Protein AF-A0A3E1EJZ4-F1 (afdb_monomer)

Sequence (89 aa):
MDKISIADILGPWINPDWDSGLIDRLREAWNKPIRDLSNEDLATLLRQRFAVEQILPIARQRLADGIDDDMEIFDGELQEAIEDAIKSL

Solvent-accessible surface area (backbone atoms only — not comparable to full-atom values): 5425 Å² total; per-residue (Å²): 133,86,70,55,23,50,30,77,74,77,43,74,88,75,87,68,102,69,88,48,74,67,56,52,53,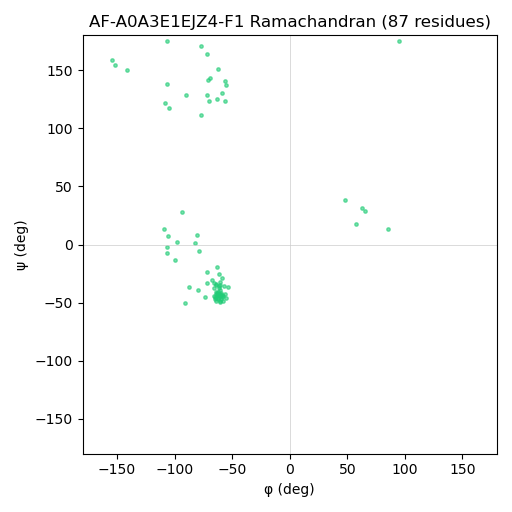51,60,61,47,31,72,37,33,59,90,74,51,50,54,38,48,50,20,51,35,31,70,71,61,49,62,44,87,71,46,52,63,53,56,53,49,38,60,74,71,66,67,77,80,88,56,49,94,47,96,61,43,45,58,53,23,52,56,55,44,60,76,75,111

Structure (mmCIF, N/CA/C/O backbone):
data_AF-A0A3E1EJZ4-F1
#
_entry.id   AF-A0A3E1EJZ4-F1
#
loop_
_atom_site.group_PDB
_atom_site.id
_atom_site.type_symbol
_atom_site.label_atom_id
_atom_site.label_alt_id
_atom_site.label_comp_id
_atom_site.label_asym_id
_atom_site.label_entity_id
_atom_site.label_seq_id
_atom_site.pdbx_PDB_ins_code
_atom_site.Cartn_x
_atom_site.Cartn_y
_atom_site.Cartn_z
_atom_site.occupancy
_atom_site.B_iso_or_equiv
_atom_site.auth_seq_id
_atom_site.auth_comp_id
_atom_site.auth_asym_id
_atom_site.auth_atom_id
_atom_site.pdbx_PDB_model_num
ATOM 1 N N . MET A 1 1 ? -6.510 -21.594 -3.316 1.00 47.97 1 MET A N 1
ATOM 2 C CA . MET A 1 1 ? -6.590 -20.288 -2.636 1.00 47.97 1 MET A CA 1
ATOM 3 C C . MET A 1 1 ? -5.505 -19.437 -3.236 1.00 47.97 1 MET A C 1
ATOM 5 O O . MET A 1 1 ? -4.344 -19.835 -3.183 1.00 47.97 1 MET A O 1
ATOM 9 N N . ASP A 1 2 ? -5.924 -18.388 -3.930 1.00 60.94 2 ASP A N 1
ATOM 10 C CA . ASP A 1 2 ? -5.109 -17.731 -4.941 1.00 60.94 2 ASP A CA 1
ATOM 11 C C . ASP A 1 2 ? -3.962 -16.943 -4.317 1.00 60.94 2 ASP A C 1
ATOM 13 O O . ASP A 1 2 ? -4.136 -16.164 -3.383 1.00 60.94 2 ASP A O 1
ATOM 17 N N . LYS A 1 3 ? -2.764 -17.213 -4.832 1.00 83.19 3 LYS A N 1
ATOM 18 C CA . LYS A 1 3 ? -1.491 -16.612 -4.425 1.00 83.19 3 LYS A CA 1
ATOM 19 C C . LYS A 1 3 ? -1.151 -15.395 -5.291 1.00 83.19 3 LYS A C 1
ATOM 21 O O . LYS A 1 3 ? 0.023 -15.135 -5.513 1.00 83.19 3 LYS A O 1
ATOM 26 N N . ILE A 1 4 ? -2.168 -14.717 -5.827 1.00 93.12 4 ILE A N 1
ATOM 27 C CA . ILE A 1 4 ? -1.983 -13.628 -6.791 1.00 93.12 4 ILE A CA 1
ATOM 28 C C . ILE A 1 4 ? -1.222 -12.494 -6.104 1.00 93.12 4 ILE A C 1
ATOM 30 O O . ILE A 1 4 ? -1.632 -12.025 -5.041 1.00 93.12 4 ILE A O 1
ATOM 34 N N . SER A 1 5 ? -0.114 -12.097 -6.713 1.00 95.88 5 SER A N 1
ATOM 35 C CA . SER A 1 5 ? 0.732 -10.962 -6.353 1.00 95.88 5 SER A CA 1
ATOM 36 C C . SER A 1 5 ? 0.554 -9.816 -7.355 1.00 95.88 5 SER A C 1
ATOM 38 O O . SER A 1 5 ? -0.124 -9.964 -8.375 1.00 95.88 5 SER A O 1
ATOM 40 N N . ILE A 1 6 ? 1.195 -8.672 -7.105 1.00 97.00 6 ILE A N 1
ATOM 41 C CA . ILE A 1 6 ? 1.240 -7.588 -8.099 1.00 97.00 6 ILE A CA 1
ATOM 42 C C . ILE A 1 6 ? 2.005 -8.035 -9.347 1.00 97.00 6 ILE A C 1
ATOM 44 O O . ILE A 1 6 ? 1.606 -7.695 -10.462 1.00 97.00 6 ILE A O 1
ATOM 48 N N . ALA A 1 7 ? 3.040 -8.861 -9.176 1.00 96.75 7 ALA A N 1
ATOM 49 C CA . ALA A 1 7 ? 3.805 -9.412 -10.285 1.00 96.75 7 ALA A CA 1
ATOM 50 C C . ALA A 1 7 ? 2.955 -10.261 -11.246 1.00 96.75 7 ALA A C 1
ATOM 52 O O . ALA A 1 7 ? 3.172 -10.223 -12.455 1.00 96.75 7 ALA A O 1
ATOM 53 N N . ASP A 1 8 ? 1.958 -10.983 -10.729 1.00 96.25 8 ASP A N 1
ATOM 54 C CA . ASP A 1 8 ? 1.037 -11.776 -11.554 1.00 96.25 8 ASP A CA 1
ATOM 55 C C . ASP A 1 8 ? 0.058 -10.900 -12.359 1.00 96.25 8 ASP A C 1
ATOM 57 O O . ASP A 1 8 ? -0.460 -11.340 -13.384 1.00 96.25 8 ASP A O 1
ATOM 61 N N . ILE A 1 9 ? -0.199 -9.666 -11.907 1.00 95.44 9 ILE A N 1
ATOM 62 C CA . ILE A 1 9 ? -1.135 -8.721 -12.539 1.00 95.44 9 ILE A CA 1
ATOM 63 C C . ILE A 1 9 ? -0.415 -7.832 -13.557 1.00 95.44 9 ILE A C 1
ATOM 65 O O . ILE A 1 9 ? -0.880 -7.673 -14.684 1.00 95.44 9 ILE A O 1
ATOM 69 N N . LEU A 1 10 ? 0.702 -7.224 -13.152 1.00 95.88 10 LEU A N 1
ATOM 70 C CA . LEU A 1 10 ? 1.405 -6.192 -13.923 1.00 95.88 10 LEU A CA 1
ATOM 71 C C . LEU A 1 10 ? 2.710 -6.690 -14.560 1.00 95.88 10 LEU A C 1
ATOM 73 O O . LEU A 1 10 ? 3.316 -5.970 -15.353 1.00 95.88 10 LEU A O 1
ATOM 77 N N . GLY A 1 11 ? 3.137 -7.914 -14.242 1.00 96.25 11 GLY A N 1
ATOM 78 C CA . GLY A 1 11 ? 4.417 -8.474 -14.663 1.00 96.25 11 GLY A CA 1
ATOM 79 C C . GLY A 1 11 ? 5.534 -8.291 -13.626 1.00 96.25 11 GLY A C 1
ATOM 80 O O . GLY A 1 11 ? 5.351 -7.657 -12.584 1.00 96.25 11 GLY A O 1
ATOM 81 N N . PRO A 1 12 ? 6.719 -8.868 -13.886 1.00 95.81 12 PRO A N 1
ATOM 82 C CA . PRO A 1 12 ? 7.825 -8.860 -12.935 1.00 95.81 12 PRO A CA 1
ATOM 83 C C . PRO A 1 12 ? 8.303 -7.437 -12.627 1.00 95.81 12 PRO A C 1
ATOM 85 O O . PRO A 1 12 ? 8.241 -6.549 -13.476 1.00 95.81 12 PRO A O 1
ATOM 88 N N . TRP A 1 13 ? 8.832 -7.240 -11.417 1.00 95.12 13 TRP A N 1
ATOM 89 C CA . TRP A 1 13 ? 9.456 -5.974 -11.036 1.00 95.12 13 TRP A CA 1
ATOM 90 C C . TRP A 1 13 ? 10.616 -5.638 -11.979 1.00 95.12 13 TRP A C 1
ATOM 92 O O . TRP A 1 13 ? 11.506 -6.464 -12.197 1.00 95.12 13 TRP A O 1
ATOM 102 N N . ILE A 1 14 ? 10.627 -4.410 -12.494 1.00 93.31 14 ILE A N 1
ATOM 103 C CA . ILE A 1 14 ? 11.728 -3.871 -13.290 1.00 93.31 14 ILE A CA 1
ATOM 104 C C . ILE A 1 14 ? 12.501 -2.903 -12.408 1.00 93.31 1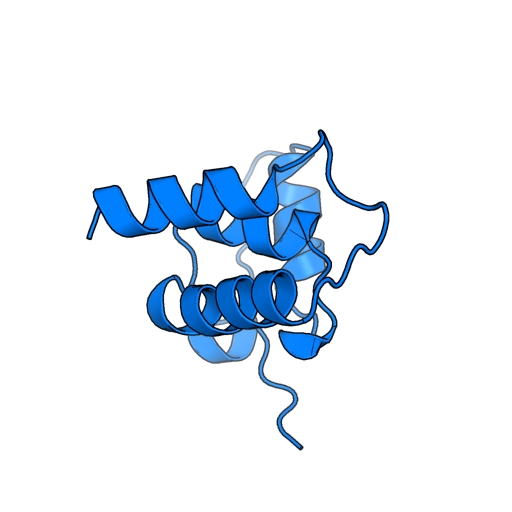4 ILE A C 1
ATOM 106 O O . ILE A 1 14 ? 11.950 -1.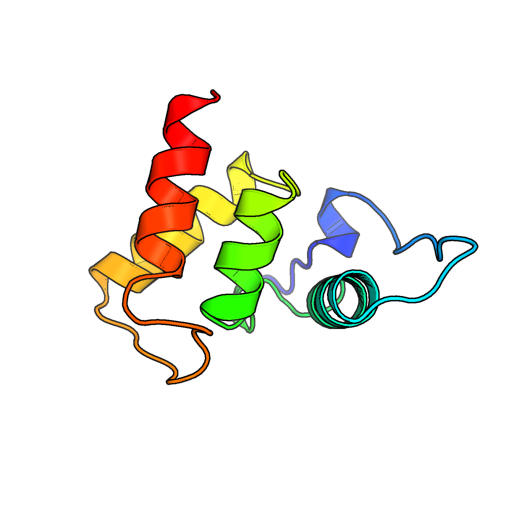902 -11.954 1.00 93.31 14 ILE A O 1
ATOM 110 N N . ASN A 1 15 ? 13.771 -3.214 -12.150 1.00 89.69 15 ASN A N 1
ATOM 111 C CA . ASN A 1 15 ? 14.573 -2.399 -11.253 1.00 89.69 15 ASN A CA 1
ATOM 112 C C . ASN A 1 15 ? 14.883 -1.034 -11.895 1.00 89.69 15 ASN A C 1
ATOM 114 O O . ASN A 1 15 ? 15.445 -1.020 -12.992 1.00 89.69 15 ASN A O 1
ATOM 118 N N . PRO A 1 16 ? 14.531 0.090 -11.250 1.00 90.12 16 PRO A N 1
ATOM 119 C CA . PRO A 1 16 ? 14.918 1.416 -11.719 1.00 90.12 16 PRO A CA 1
ATOM 120 C C . PRO A 1 16 ? 16.420 1.679 -11.503 1.00 90.12 16 PRO A C 1
ATOM 122 O O . PRO A 1 16 ? 17.073 1.011 -10.705 1.00 90.12 16 PRO A O 1
ATOM 125 N N . ASP A 1 17 ? 16.954 2.697 -12.186 1.00 93.50 17 ASP A N 1
ATOM 126 C CA . ASP A 1 17 ? 18.378 3.087 -12.123 1.00 93.50 17 ASP A CA 1
ATOM 127 C C . ASP A 1 17 ? 18.747 3.937 -10.887 1.00 93.50 17 ASP A C 1
ATOM 129 O O . ASP A 1 17 ? 19.840 4.501 -10.806 1.00 93.50 17 ASP A O 1
ATOM 133 N N . TRP A 1 18 ? 17.828 4.087 -9.935 1.00 90.56 18 TRP A N 1
ATOM 134 C CA . TRP A 1 18 ? 18.019 4.860 -8.711 1.00 90.56 18 TRP A CA 1
ATOM 135 C C . TRP A 1 18 ? 17.360 4.147 -7.536 1.00 90.56 18 TRP A C 1
ATOM 137 O O . TRP A 1 18 ? 16.348 3.473 -7.710 1.00 90.56 18 TRP A O 1
ATOM 147 N N . ASP A 1 19 ? 17.912 4.342 -6.340 1.00 90.31 19 ASP A N 1
ATOM 148 C CA . ASP A 1 19 ? 17.433 3.700 -5.119 1.00 90.31 19 ASP A CA 1
ATOM 149 C C . ASP A 1 19 ? 16.697 4.701 -4.225 1.00 90.31 19 ASP A C 1
ATOM 151 O O . ASP A 1 19 ? 17.121 5.845 -4.035 1.00 90.31 19 ASP A O 1
ATOM 155 N N . SER A 1 20 ? 15.581 4.263 -3.646 1.00 94.44 20 SER A N 1
ATOM 156 C CA . SER A 1 20 ? 14.889 4.992 -2.585 1.00 94.44 20 SER A CA 1
ATOM 157 C C . SER A 1 20 ? 14.086 4.045 -1.709 1.00 94.44 20 SER A C 1
ATOM 159 O O . SER A 1 20 ? 13.653 2.988 -2.162 1.00 94.44 20 SER A O 1
ATOM 161 N N . GLY A 1 21 ? 13.777 4.475 -0.483 1.00 93.38 21 GLY A N 1
ATOM 162 C CA . GLY A 1 21 ? 12.935 3.678 0.411 1.00 93.38 21 GLY A CA 1
ATOM 163 C C . GLY A 1 21 ? 11.544 3.381 -0.167 1.00 93.38 21 GLY A C 1
ATOM 164 O O . GLY A 1 21 ? 10.962 2.350 0.141 1.00 93.38 21 GLY A O 1
ATOM 165 N N . LEU A 1 22 ? 10.995 4.245 -1.033 1.00 94.56 22 LEU A N 1
ATOM 166 C CA . LEU A 1 22 ? 9.735 3.952 -1.731 1.00 94.56 22 LEU A CA 1
ATOM 167 C C . LEU A 1 22 ? 9.890 2.776 -2.703 1.00 94.56 22 LEU A C 1
ATOM 169 O O . LEU A 1 22 ? 9.037 1.894 -2.731 1.00 94.56 22 LEU A O 1
ATOM 173 N N . ILE A 1 23 ? 10.981 2.758 -3.470 1.00 95.00 23 ILE A N 1
ATOM 174 C CA . ILE A 1 23 ? 11.302 1.664 -4.392 1.00 95.00 23 ILE A CA 1
ATOM 175 C C . ILE A 1 23 ? 11.496 0.354 -3.631 1.00 95.00 23 ILE A C 1
ATOM 177 O O . ILE A 1 23 ? 10.966 -0.668 -4.056 1.00 95.00 23 ILE A O 1
ATOM 181 N N . ASP A 1 24 ? 12.195 0.387 -2.497 1.00 93.88 24 ASP A N 1
ATOM 182 C CA . ASP A 1 24 ? 12.409 -0.802 -1.672 1.00 93.88 24 ASP A CA 1
ATOM 183 C C . ASP A 1 24 ? 11.092 -1.392 -1.166 1.00 93.88 24 ASP A C 1
ATOM 185 O O . ASP A 1 24 ? 10.837 -2.574 -1.396 1.00 93.88 24 ASP A O 1
ATOM 189 N N . ARG A 1 25 ? 10.210 -0.564 -0.591 1.00 94.06 25 ARG A N 1
ATOM 190 C CA . ARG A 1 25 ? 8.882 -1.012 -0.139 1.00 94.06 25 ARG A CA 1
ATOM 191 C C . ARG A 1 25 ? 8.046 -1.587 -1.278 1.00 94.06 25 ARG A C 1
ATOM 193 O O . ARG A 1 25 ? 7.484 -2.671 -1.148 1.00 94.06 25 ARG A O 1
ATOM 200 N N . LEU A 1 26 ? 7.989 -0.893 -2.419 1.00 96.12 26 LEU A N 1
ATOM 201 C CA . LEU A 1 26 ? 7.247 -1.375 -3.588 1.00 96.12 26 LEU A CA 1
ATOM 202 C C . LEU A 1 26 ? 7.789 -2.718 -4.079 1.00 96.12 26 LEU A C 1
ATOM 204 O O . LEU A 1 26 ? 7.004 -3.620 -4.360 1.00 96.12 26 LEU A O 1
ATOM 208 N N . ARG A 1 27 ? 9.115 -2.873 -4.149 1.00 95.12 27 ARG A N 1
ATOM 209 C CA . ARG A 1 27 ? 9.779 -4.115 -4.559 1.00 95.12 27 ARG A CA 1
ATOM 210 C C . ARG A 1 27 ? 9.483 -5.266 -3.599 1.00 95.12 27 ARG A C 1
ATOM 212 O O . ARG A 1 27 ? 9.246 -6.386 -4.056 1.00 95.12 27 ARG A O 1
ATOM 219 N N . GLU A 1 28 ? 9.487 -5.004 -2.294 1.00 94.44 28 GLU A N 1
ATOM 220 C CA . GLU A 1 28 ? 9.128 -5.990 -1.274 1.00 94.44 28 GLU A CA 1
ATOM 221 C C . GLU A 1 28 ? 7.661 -6.412 -1.386 1.00 94.44 28 GLU A C 1
ATOM 223 O O . GLU A 1 28 ? 7.371 -7.608 -1.368 1.00 94.44 28 GLU A O 1
ATOM 228 N N . ALA A 1 29 ? 6.740 -5.462 -1.561 1.00 96.38 29 ALA A N 1
ATOM 229 C CA . ALA A 1 29 ? 5.318 -5.737 -1.751 1.00 96.38 29 ALA A CA 1
ATOM 230 C C . ALA A 1 29 ? 5.023 -6.480 -3.068 1.00 96.38 29 ALA A C 1
ATOM 232 O O . ALA A 1 29 ? 4.123 -7.318 -3.119 1.00 96.38 29 ALA A O 1
ATOM 233 N N . TRP A 1 30 ? 5.796 -6.221 -4.129 1.00 97.31 30 TRP A N 1
ATOM 234 C CA . TRP A 1 30 ? 5.494 -6.640 -5.506 1.00 97.31 30 TRP A CA 1
ATOM 235 C C . TRP A 1 30 ? 5.229 -8.141 -5.678 1.00 97.31 30 TRP A C 1
ATOM 237 O O . TRP A 1 30 ? 4.380 -8.543 -6.475 1.00 97.31 30 TRP A O 1
ATOM 247 N N . ASN A 1 31 ? 5.960 -8.969 -4.929 1.00 93.88 31 ASN A N 1
ATOM 248 C CA . ASN A 1 31 ? 5.909 -10.431 -5.033 1.00 93.88 31 ASN A CA 1
ATOM 249 C C . ASN A 1 31 ? 5.175 -11.098 -3.861 1.00 93.88 31 ASN A C 1
ATOM 251 O O . ASN A 1 31 ? 5.034 -12.323 -3.844 1.00 93.88 31 ASN A O 1
ATOM 255 N N . LYS A 1 32 ? 4.715 -10.326 -2.871 1.00 95.44 32 LYS A N 1
ATOM 256 C CA . LYS A 1 32 ? 3.880 -10.871 -1.799 1.00 95.44 32 LYS A CA 1
ATOM 257 C C . LYS A 1 32 ? 2.500 -11.213 -2.380 1.00 95.44 32 LYS A C 1
ATOM 259 O O . LYS A 1 32 ? 1.980 -10.457 -3.206 1.00 95.44 32 LYS A O 1
ATOM 264 N N . PRO A 1 33 ? 1.870 -12.324 -1.961 1.00 95.12 33 PRO A N 1
ATOM 265 C CA . PRO A 1 33 ? 0.454 -12.534 -2.235 1.00 95.12 33 PRO A CA 1
ATOM 266 C C . PRO A 1 33 ? -0.349 -11.347 -1.698 1.00 95.12 33 PRO A C 1
ATOM 268 O O . PRO A 1 33 ? -0.109 -10.917 -0.575 1.00 95.12 33 PRO A O 1
ATOM 271 N N . ILE A 1 34 ? -1.328 -10.848 -2.454 1.00 93.69 34 ILE A N 1
ATOM 272 C CA . ILE A 1 34 ? -2.057 -9.618 -2.094 1.00 93.69 34 ILE A CA 1
ATOM 273 C C . ILE A 1 34 ? -2.707 -9.716 -0.705 1.00 93.69 34 ILE A C 1
ATOM 275 O O . ILE A 1 34 ? -2.729 -8.753 0.053 1.00 93.69 34 ILE A O 1
ATOM 279 N N . ARG A 1 35 ? -3.194 -10.904 -0.337 1.00 90.19 35 ARG A N 1
ATOM 280 C CA . ARG A 1 35 ? -3.763 -11.186 0.993 1.00 90.19 35 ARG A CA 1
ATOM 281 C C . ARG A 1 35 ? -2.772 -11.000 2.155 1.00 90.19 35 ARG A C 1
ATOM 283 O O . ARG A 1 35 ? -3.205 -10.788 3.280 1.00 90.19 35 ARG A O 1
ATOM 290 N N . ASP A 1 36 ? -1.476 -11.127 1.877 1.00 93.44 36 ASP A N 1
ATOM 291 C CA . ASP A 1 36 ? -0.391 -11.077 2.857 1.00 93.44 36 ASP A CA 1
ATOM 292 C C . ASP A 1 36 ? 0.254 -9.670 2.900 1.00 93.44 36 ASP A C 1
ATOM 294 O O . ASP A 1 36 ? 1.212 -9.460 3.641 1.00 93.44 36 ASP A O 1
ATOM 298 N N . LEU A 1 37 ? -0.258 -8.705 2.120 1.00 96.06 37 LEU A N 1
ATOM 299 C CA . LEU A 1 37 ? 0.146 -7.297 2.186 1.00 96.06 37 LEU A CA 1
ATOM 300 C C . LEU A 1 37 ? -0.338 -6.648 3.488 1.00 96.06 37 LEU A C 1
ATOM 302 O O . LEU A 1 37 ? -1.440 -6.947 3.968 1.00 96.06 37 LEU A O 1
ATOM 306 N N . SER A 1 38 ? 0.486 -5.756 4.036 1.00 97.06 38 SER A N 1
ATOM 307 C CA . SER A 1 38 ? 0.125 -4.906 5.175 1.00 97.06 38 SER A CA 1
ATOM 308 C C . SER A 1 38 ? -0.768 -3.729 4.762 1.00 97.06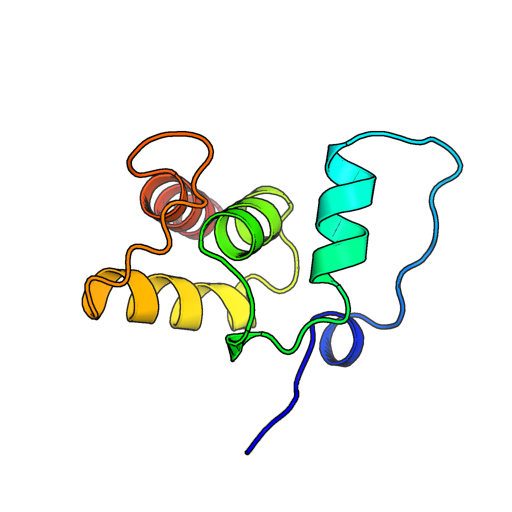 38 SER A C 1
ATOM 310 O O . SER A 1 38 ? -0.937 -3.445 3.571 1.00 97.06 38 SER A O 1
ATOM 312 N N . ASN A 1 39 ? -1.308 -3.005 5.743 1.00 97.81 39 ASN A N 1
ATOM 313 C CA . ASN A 1 39 ? -2.018 -1.750 5.502 1.00 97.81 39 ASN A CA 1
ATOM 314 C C . ASN A 1 39 ? -1.102 -0.707 4.822 1.00 97.81 39 ASN A C 1
ATOM 316 O O . ASN A 1 39 ? -1.523 -0.097 3.837 1.00 97.81 39 ASN A O 1
ATOM 320 N N . GLU A 1 40 ? 0.169 -0.586 5.237 1.00 97.88 40 GLU A N 1
ATOM 321 C CA . GLU A 1 40 ? 1.175 0.275 4.573 1.00 97.88 40 GLU A CA 1
ATOM 322 C C . GLU A 1 40 ? 1.421 -0.138 3.112 1.00 97.88 40 GLU A C 1
ATOM 324 O O . GLU A 1 40 ? 1.470 0.718 2.220 1.00 97.88 40 GLU A O 1
ATOM 329 N N . ASP A 1 41 ? 1.557 -1.444 2.842 1.00 97.94 41 ASP A N 1
ATOM 330 C CA . ASP A 1 41 ? 1.775 -1.969 1.491 1.00 97.94 41 ASP A CA 1
ATOM 331 C C . ASP A 1 41 ? 0.588 -1.595 0.579 1.00 97.94 41 ASP A C 1
ATOM 333 O O . ASP A 1 41 ? 0.775 -1.051 -0.515 1.00 97.94 41 ASP A O 1
ATOM 337 N N . LEU A 1 42 ? -0.645 -1.840 1.043 1.00 97.81 42 LEU A N 1
ATO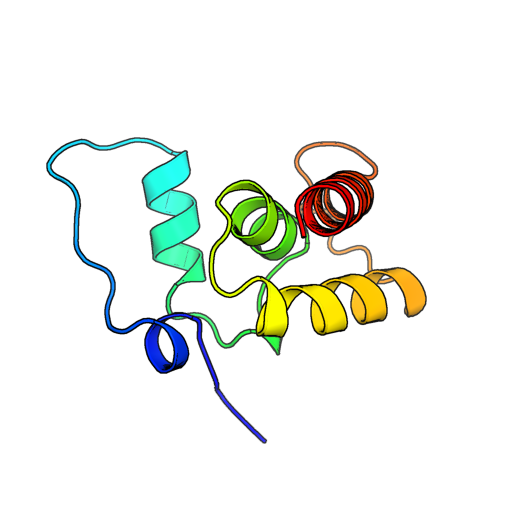M 338 C CA . LEU A 1 42 ? -1.873 -1.526 0.307 1.00 97.81 42 LEU A CA 1
ATOM 339 C C . LEU A 1 42 ? -2.012 -0.017 0.061 1.00 97.81 42 LEU A C 1
ATOM 341 O O . LEU A 1 42 ? -2.278 0.398 -1.071 1.00 97.81 42 LEU A O 1
ATOM 345 N N . ALA A 1 43 ? -1.786 0.809 1.085 1.00 98.12 43 ALA A N 1
ATOM 346 C CA . ALA A 1 43 ? -1.846 2.263 0.971 1.00 98.12 43 ALA A CA 1
ATOM 347 C C . ALA A 1 43 ? -0.800 2.797 -0.018 1.00 98.12 43 ALA A C 1
ATOM 349 O O . ALA A 1 43 ? -1.090 3.641 -0.872 1.00 98.12 43 ALA A O 1
ATOM 350 N N . THR A 1 44 ? 0.421 2.265 0.046 1.00 98.00 44 THR A N 1
ATOM 351 C CA . THR A 1 44 ? 1.515 2.640 -0.852 1.00 98.00 44 THR A CA 1
ATOM 352 C C . THR A 1 44 ? 1.204 2.278 -2.299 1.00 98.00 44 THR A C 1
ATOM 354 O O . THR A 1 44 ? 1.347 3.134 -3.173 1.00 98.00 44 THR A O 1
ATOM 357 N N . LEU A 1 45 ? 0.711 1.067 -2.569 1.00 97.88 45 LEU A N 1
ATOM 358 C CA . LEU A 1 45 ? 0.316 0.650 -3.918 1.00 97.88 45 LEU A CA 1
ATOM 359 C C . LEU A 1 45 ? -0.809 1.525 -4.490 1.00 97.88 45 LEU A C 1
ATOM 361 O O . LEU A 1 45 ? -0.723 1.944 -5.648 1.00 97.88 45 LEU A O 1
ATOM 365 N N . LEU A 1 46 ? -1.819 1.864 -3.679 1.00 97.88 46 LEU A N 1
ATOM 366 C CA . LEU A 1 46 ? -2.916 2.749 -4.083 1.00 97.88 46 LEU A CA 1
ATOM 367 C C . LEU A 1 46 ? -2.424 4.159 -4.433 1.00 97.88 46 LEU A C 1
ATOM 369 O O . LEU A 1 46 ? -2.760 4.673 -5.503 1.00 97.88 46 LEU A O 1
ATOM 373 N N . ARG A 1 47 ? -1.576 4.766 -3.591 1.00 97.12 47 ARG A N 1
ATOM 374 C CA . ARG A 1 47 ? -0.992 6.095 -3.858 1.00 97.12 47 ARG A CA 1
ATOM 375 C C . ARG A 1 47 ? -0.153 6.118 -5.133 1.00 97.12 47 ARG A C 1
ATOM 377 O O . ARG A 1 47 ? -0.218 7.085 -5.887 1.00 97.12 47 ARG A O 1
ATOM 384 N N . GLN A 1 48 ? 0.601 5.049 -5.388 1.00 96.12 48 GLN A N 1
ATOM 385 C CA . GLN A 1 48 ? 1.426 4.899 -6.592 1.00 96.12 48 GLN A CA 1
ATOM 386 C C . GLN A 1 48 ? 0.640 4.399 -7.815 1.00 96.12 48 GLN A C 1
ATOM 388 O O . GLN A 1 48 ? 1.211 4.254 -8.892 1.00 96.12 48 GLN A O 1
ATOM 393 N N . ARG A 1 49 ? -0.676 4.185 -7.675 1.00 96.12 49 ARG A N 1
ATOM 394 C CA . ARG A 1 49 ? -1.601 3.795 -8.750 1.00 96.12 49 ARG A CA 1
ATOM 395 C C . ARG A 1 49 ? -1.297 2.437 -9.388 1.00 96.12 49 ARG A C 1
ATOM 397 O O . ARG A 1 49 ? -1.618 2.213 -10.555 1.00 96.12 49 ARG A O 1
ATOM 404 N N . PHE A 1 50 ? -0.751 1.497 -8.622 1.00 96.12 50 PHE A N 1
ATOM 405 C CA . PHE A 1 50 ? -0.523 0.132 -9.095 1.00 96.12 50 PHE A CA 1
ATOM 406 C C . PHE A 1 50 ? -1.721 -0.773 -8.806 1.00 96.12 50 PHE A C 1
ATOM 408 O O . PHE A 1 50 ? -2.189 -0.842 -7.673 1.00 96.12 50 PHE A O 1
ATOM 415 N N . ALA A 1 51 ? -2.197 -1.481 -9.840 1.00 95.25 51 ALA A N 1
ATOM 416 C CA . ALA A 1 51 ? -3.265 -2.485 -9.752 1.00 95.25 51 ALA A CA 1
ATOM 417 C C . ALA A 1 51 ? -4.505 -2.001 -8.967 1.00 95.25 51 ALA A C 1
ATOM 419 O O . ALA A 1 51 ? -5.095 -2.749 -8.187 1.00 95.25 51 ALA A O 1
ATOM 420 N N . VAL A 1 52 ? -4.885 -0.726 -9.138 1.00 96.25 52 VAL A N 1
ATOM 421 C CA . VAL A 1 52 ? -5.903 -0.061 -8.301 1.00 96.25 52 VAL A CA 1
ATOM 422 C C . VAL A 1 52 ? -7.227 -0.821 -8.309 1.00 96.25 52 VAL A C 1
ATOM 424 O O . VAL A 1 52 ? -7.816 -1.020 -7.252 1.00 96.25 52 VAL A O 1
ATOM 427 N N . GLU A 1 53 ? -7.675 -1.299 -9.472 1.00 94.31 53 GLU A N 1
ATOM 428 C CA . GLU A 1 53 ? -8.932 -2.047 -9.603 1.00 94.31 53 GLU A CA 1
ATOM 429 C C . GLU A 1 53 ? -8.944 -3.342 -8.776 1.00 94.31 53 GLU A C 1
ATOM 431 O O . GLU A 1 53 ? -9.990 -3.748 -8.273 1.00 94.31 53 GLU A O 1
ATOM 436 N N . GLN A 1 54 ? -7.783 -3.980 -8.612 1.00 94.00 54 GLN A N 1
ATOM 437 C CA .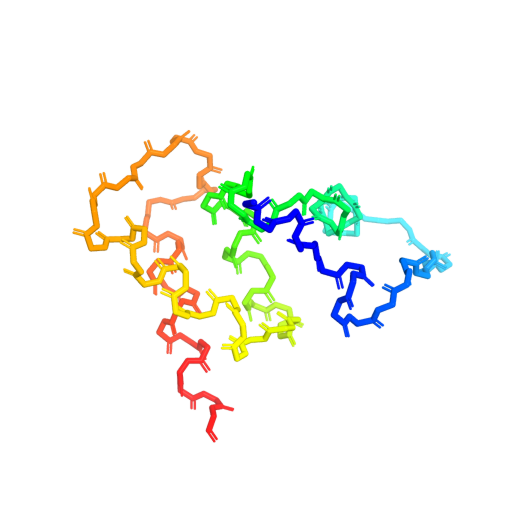 GLN A 1 54 ? -7.622 -5.223 -7.860 1.00 94.00 54 GLN A CA 1
ATOM 438 C C . GLN A 1 54 ? -7.371 -4.961 -6.370 1.00 94.00 54 GLN A C 1
ATOM 440 O O . GLN A 1 54 ? -7.873 -5.702 -5.525 1.00 94.00 54 GLN A O 1
ATOM 445 N N . ILE A 1 55 ? -6.620 -3.908 -6.036 1.00 95.81 55 ILE A N 1
ATOM 446 C CA . ILE A 1 55 ? -6.231 -3.581 -4.658 1.00 95.81 55 ILE A CA 1
ATOM 447 C C . ILE A 1 55 ? -7.359 -2.885 -3.894 1.00 95.81 55 ILE A C 1
ATOM 449 O O . ILE A 1 55 ? -7.588 -3.188 -2.722 1.00 95.81 55 ILE A O 1
ATOM 453 N N . LEU A 1 56 ? -8.104 -1.988 -4.543 1.00 96.75 56 LEU A N 1
ATOM 454 C CA . LEU A 1 56 ? -9.118 -1.162 -3.886 1.00 96.75 56 LEU A CA 1
ATOM 455 C C . LEU A 1 56 ? -10.216 -1.977 -3.169 1.00 96.75 56 LEU A C 1
ATOM 457 O O . LEU A 1 56 ? -10.535 -1.639 -2.025 1.00 96.75 56 LEU A O 1
ATOM 461 N N . PRO A 1 57 ? -10.786 -3.056 -3.750 1.00 95.75 57 PRO A N 1
ATOM 462 C CA . PRO A 1 57 ? -11.764 -3.888 -3.045 1.00 95.75 57 PRO A CA 1
ATOM 463 C C . PRO A 1 57 ? -11.191 -4.557 -1.790 1.00 95.75 57 PRO A C 1
ATOM 465 O O . PRO A 1 57 ? -11.887 -4.675 -0.785 1.00 95.75 57 PRO A O 1
ATOM 468 N N . ILE A 1 58 ? -9.920 -4.962 -1.831 1.00 95.50 58 ILE A N 1
ATOM 469 C CA . ILE A 1 58 ? -9.248 -5.675 -0.738 1.00 95.50 58 ILE A CA 1
ATOM 470 C C . ILE A 1 58 ? -8.939 -4.713 0.408 1.00 95.50 58 ILE A C 1
ATOM 472 O O . ILE A 1 58 ? -9.250 -5.009 1.558 1.00 95.50 58 ILE A O 1
ATOM 476 N N . ALA A 1 59 ? -8.412 -3.531 0.087 1.00 96.81 59 ALA A N 1
ATOM 477 C CA . ALA A 1 59 ? -8.164 -2.469 1.055 1.00 96.81 59 ALA A CA 1
ATOM 478 C C . ALA A 1 59 ? -9.458 -2.041 1.775 1.00 96.81 59 ALA A C 1
ATOM 480 O O . ALA A 1 59 ? -9.492 -1.931 2.999 1.00 96.81 59 ALA A O 1
ATOM 481 N N . ARG A 1 60 ? -10.563 -1.890 1.028 1.00 97.44 60 ARG A N 1
ATOM 482 C CA . ARG A 1 60 ? -11.886 -1.598 1.604 1.00 97.44 60 ARG A CA 1
ATOM 483 C C . ARG A 1 60 ? -12.386 -2.699 2.530 1.00 97.44 60 ARG A C 1
ATOM 485 O O . ARG A 1 60 ? -12.922 -2.387 3.590 1.00 97.44 60 ARG A O 1
ATOM 492 N N . GLN A 1 61 ? -12.229 -3.961 2.133 1.00 96.00 61 GLN A N 1
ATOM 493 C CA . GLN A 1 61 ? -12.633 -5.089 2.969 1.00 96.00 61 GLN A CA 1
ATOM 494 C C . GLN A 1 61 ? -11.841 -5.109 4.280 1.00 96.00 61 GLN A C 1
ATOM 496 O O . GLN A 1 61 ? -12.424 -5.304 5.338 1.00 96.00 61 GLN A O 1
ATOM 501 N N . ARG A 1 62 ? -10.539 -4.818 4.223 1.00 94.88 62 ARG A N 1
ATOM 502 C CA . ARG A 1 62 ? -9.659 -4.797 5.396 1.00 94.88 62 ARG A CA 1
ATOM 503 C C . ARG A 1 62 ? -10.073 -3.746 6.428 1.00 94.88 62 ARG A C 1
ATOM 505 O O . ARG A 1 62 ? -10.172 -4.067 7.610 1.00 94.88 62 ARG A O 1
ATOM 512 N N . LEU A 1 63 ? -10.415 -2.535 5.974 1.00 95.31 63 LEU A N 1
ATOM 513 C CA . LEU A 1 63 ? -10.993 -1.505 6.846 1.00 95.31 63 LEU A CA 1
ATOM 514 C C . LEU A 1 63 ? -12.364 -1.908 7.401 1.00 95.31 63 LEU A C 1
ATOM 516 O O . LEU A 1 63 ? -12.643 -1.669 8.572 1.00 95.31 63 LEU A O 1
ATOM 520 N N . ALA A 1 64 ? -13.221 -2.526 6.583 1.00 97.00 64 ALA A N 1
ATOM 521 C CA . ALA A 1 64 ? -14.538 -2.985 7.028 1.00 97.00 64 ALA A CA 1
ATOM 522 C C . ALA A 1 64 ? -14.447 -4.086 8.100 1.00 97.00 64 ALA A C 1
ATOM 524 O O . ALA A 1 64 ? -15.278 -4.123 9.007 1.00 97.00 64 ALA A O 1
ATOM 525 N N . ASP A 1 65 ? -13.425 -4.938 8.017 1.00 96.44 65 ASP A N 1
ATOM 526 C CA . ASP A 1 65 ? -13.137 -5.993 8.992 1.00 96.44 65 ASP A CA 1
ATOM 527 C C . ASP A 1 65 ? -12.441 -5.460 10.261 1.00 96.44 65 ASP A C 1
ATOM 529 O O . ASP A 1 65 ? -12.245 -6.214 11.214 1.00 96.44 65 ASP A O 1
ATOM 533 N N . GLY A 1 66 ? -12.083 -4.169 10.296 1.00 94.62 66 GLY A N 1
ATOM 534 C CA . GLY A 1 66 ? -11.391 -3.541 11.423 1.00 94.62 66 GLY A CA 1
ATOM 535 C C . GLY A 1 66 ? -9.980 -4.085 11.646 1.00 94.62 66 GLY A C 1
ATOM 536 O O . GLY A 1 66 ? -9.524 -4.139 12.787 1.00 94.62 66 GLY A O 1
ATOM 537 N N . ILE A 1 67 ? -9.313 -4.544 10.582 1.00 93.88 67 ILE A N 1
ATOM 538 C CA . ILE A 1 67 ? -7.955 -5.086 10.662 1.00 93.88 67 ILE A CA 1
ATOM 539 C C . ILE A 1 67 ? -6.961 -3.931 10.775 1.00 93.88 67 ILE A C 1
ATOM 541 O O . ILE A 1 67 ? -6.723 -3.201 9.811 1.00 93.88 67 ILE A O 1
ATOM 545 N N . ASP A 1 68 ? -6.349 -3.840 11.947 1.00 93.44 68 ASP A N 1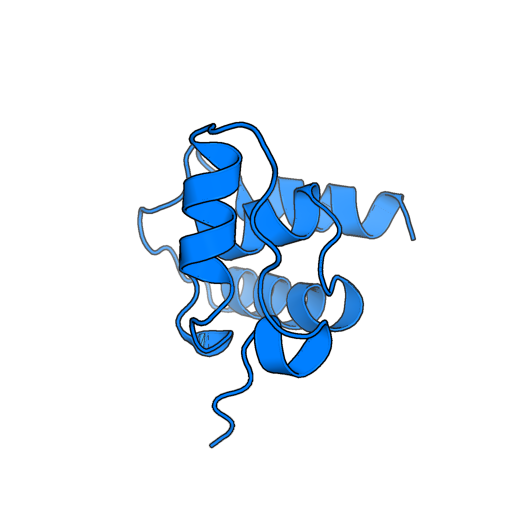
ATOM 546 C CA . ASP A 1 68 ? -5.178 -3.019 12.219 1.00 93.44 68 ASP A CA 1
ATOM 547 C C . ASP A 1 68 ? -3.968 -3.945 12.394 1.00 93.44 68 ASP A C 1
ATOM 549 O O . ASP A 1 68 ? -4.012 -4.883 13.196 1.00 93.44 68 ASP A O 1
ATOM 553 N N . ASP A 1 69 ? -2.935 -3.748 11.578 1.00 95.19 69 ASP A N 1
ATOM 554 C CA . ASP A 1 69 ? -1.693 -4.518 11.640 1.00 95.19 69 ASP A CA 1
ATOM 555 C C . ASP A 1 69 ? -0.526 -3.733 12.252 1.00 95.19 69 ASP A C 1
ATOM 557 O O . ASP A 1 69 ? 0.592 -4.246 12.252 1.00 95.19 69 ASP A O 1
ATOM 561 N N . ASP A 1 70 ? -0.784 -2.535 12.795 1.00 95.81 70 ASP A N 1
ATOM 562 C CA . ASP A 1 70 ? 0.208 -1.630 13.390 1.00 95.81 70 ASP A CA 1
ATOM 563 C C . ASP A 1 70 ? 1.340 -1.220 12.416 1.00 95.81 70 ASP A C 1
ATOM 565 O O . ASP A 1 70 ? 2.404 -0.765 12.845 1.00 95.81 70 ASP A O 1
ATOM 569 N N . MET A 1 71 ? 1.146 -1.399 11.100 1.00 96.62 71 MET A N 1
ATOM 570 C CA . MET A 1 71 ? 2.172 -1.109 10.085 1.00 96.62 71 MET A CA 1
ATOM 571 C C . MET A 1 71 ? 1.986 0.239 9.390 1.00 96.62 71 MET A C 1
ATOM 573 O O . MET A 1 71 ? 2.904 0.668 8.694 1.00 96.62 71 MET A O 1
ATOM 577 N N . GLU A 1 72 ? 0.828 0.894 9.528 1.00 96.06 72 GLU A N 1
ATOM 578 C CA . GLU A 1 72 ? 0.606 2.214 8.926 1.00 96.06 72 GLU A CA 1
ATOM 579 C C . GLU A 1 72 ? 1.672 3.221 9.392 1.00 96.06 72 GLU A C 1
ATOM 581 O O . GLU A 1 72 ? 2.076 3.251 10.555 1.00 96.06 72 GLU A O 1
ATOM 586 N N . ILE A 1 73 ? 2.127 4.085 8.482 1.00 94.94 73 ILE A N 1
ATOM 587 C CA . ILE A 1 73 ? 3.103 5.141 8.797 1.00 94.94 73 ILE A CA 1
ATOM 588 C C . ILE A 1 73 ? 2.476 6.195 9.724 1.00 94.94 73 ILE A C 1
ATOM 590 O O . ILE A 1 73 ? 3.175 6.834 10.517 1.00 94.94 73 ILE A O 1
ATOM 594 N N . PHE A 1 74 ? 1.167 6.402 9.597 1.00 95.94 74 PHE A N 1
ATOM 595 C CA . PHE A 1 74 ? 0.363 7.290 10.427 1.00 95.94 74 PHE A CA 1
ATOM 596 C C . PHE A 1 74 ? -1.082 6.790 10.495 1.00 95.94 74 PHE A C 1
ATOM 598 O O . PHE A 1 74 ? -1.555 6.150 9.563 1.00 95.94 74 PHE A O 1
ATOM 605 N N . ASP A 1 75 ? -1.789 7.132 11.570 1.00 95.94 75 ASP A N 1
ATOM 606 C CA . ASP A 1 75 ? -3.165 6.686 11.799 1.00 95.94 75 ASP A CA 1
ATOM 607 C C . ASP A 1 75 ? -4.105 7.067 10.642 1.00 95.94 75 ASP A C 1
ATOM 609 O O . ASP A 1 75 ? -4.280 8.248 10.322 1.00 95.94 75 ASP A O 1
ATOM 613 N N . GLY A 1 76 ? -4.771 6.065 10.063 1.00 97.12 76 GLY A N 1
ATOM 614 C CA . GLY A 1 76 ? -5.758 6.252 9.000 1.00 97.12 76 GLY A CA 1
ATOM 615 C C . GLY A 1 76 ? -5.150 6.323 7.599 1.00 97.12 76 GLY A C 1
ATOM 616 O O . GLY A 1 76 ? -5.843 6.702 6.649 1.00 97.12 76 GLY A O 1
ATOM 617 N N . GLU A 1 77 ? -3.883 5.942 7.447 1.00 98.06 77 GLU A N 1
ATOM 618 C CA . GLU A 1 77 ? -3.156 5.980 6.182 1.00 98.06 77 GLU A CA 1
ATOM 619 C C . GLU A 1 77 ? -3.869 5.196 5.069 1.00 98.06 77 GLU A C 1
ATOM 621 O O . GLU A 1 77 ? -4.010 5.693 3.943 1.00 98.06 77 GLU A O 1
ATOM 626 N N . LEU A 1 78 ? -4.344 3.977 5.357 1.00 98.25 78 LEU A N 1
ATOM 627 C CA . LEU A 1 78 ? -5.038 3.154 4.369 1.00 98.25 78 LEU A CA 1
ATOM 628 C C . LEU A 1 78 ? -6.370 3.779 3.951 1.00 98.25 78 LEU A C 1
ATOM 630 O O . LEU A 1 78 ? -6.735 3.723 2.773 1.00 98.25 78 LEU A O 1
ATOM 634 N N . GLN A 1 79 ? -7.087 4.397 4.893 1.00 98.31 79 GLN A N 1
ATOM 635 C CA . GLN A 1 79 ? -8.341 5.082 4.594 1.00 98.31 79 GLN A CA 1
ATOM 636 C C . GLN A 1 79 ? -8.110 6.267 3.652 1.00 98.31 79 GLN A C 1
ATOM 638 O O . GLN A 1 79 ? -8.791 6.365 2.629 1.00 98.31 79 GLN A O 1
ATOM 643 N N . GLU A 1 80 ? -7.129 7.121 3.948 1.00 98.25 80 GLU A N 1
ATOM 644 C CA . GLU A 1 80 ? -6.784 8.262 3.095 1.00 98.25 80 GLU A CA 1
ATOM 645 C C . GLU A 1 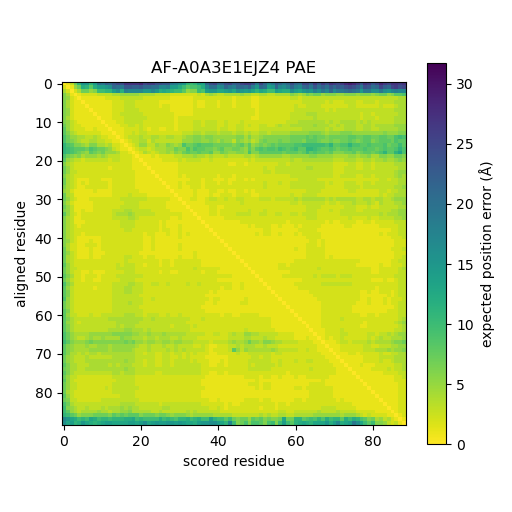80 ? -6.403 7.801 1.679 1.00 98.25 80 GLU A C 1
ATOM 647 O O . GLU A 1 80 ? -6.923 8.314 0.683 1.00 98.25 80 GLU A O 1
ATOM 652 N N . ALA A 1 81 ? -5.577 6.755 1.571 1.00 98.12 81 ALA A N 1
ATOM 653 C CA . ALA A 1 81 ? -5.168 6.201 0.283 1.00 98.12 81 ALA A CA 1
ATOM 654 C C . ALA A 1 81 ? -6.350 5.654 -0.542 1.00 98.12 81 ALA A C 1
ATOM 6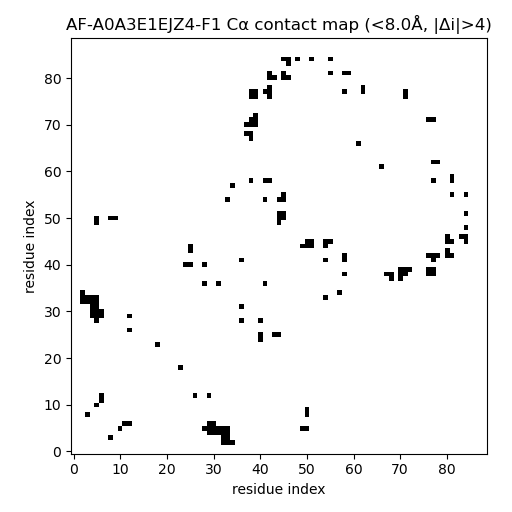56 O O . ALA A 1 81 ? -6.376 5.822 -1.764 1.00 98.12 81 ALA A O 1
ATOM 657 N N . ILE A 1 82 ? -7.343 5.024 0.097 1.00 98.31 82 ILE A N 1
ATOM 658 C CA . ILE A 1 82 ? -8.579 4.565 -0.562 1.00 98.31 82 ILE A CA 1
ATOM 659 C C . ILE A 1 82 ? -9.393 5.753 -1.081 1.00 98.31 82 ILE A C 1
ATOM 661 O O . ILE A 1 82 ? -9.871 5.724 -2.218 1.00 98.31 82 ILE A O 1
ATOM 665 N N . GLU A 1 83 ? -9.576 6.787 -0.263 1.00 97.88 83 GLU A N 1
ATOM 666 C CA . GLU A 1 83 ? -10.357 7.968 -0.635 1.00 97.88 83 GLU A CA 1
ATOM 667 C C . GLU A 1 83 ? -9.736 8.697 -1.830 1.00 97.88 83 GLU A C 1
ATOM 669 O O . GLU A 1 83 ? -10.441 9.067 -2.774 1.00 97.88 83 GLU A O 1
ATOM 674 N N . ASP A 1 84 ? -8.416 8.849 -1.832 1.00 96.62 84 ASP A N 1
ATOM 675 C CA . ASP A 1 84 ? -7.689 9.469 -2.936 1.00 96.62 84 ASP A CA 1
ATOM 676 C C . ASP A 1 84 ? -7.633 8.580 -4.176 1.00 96.62 84 ASP A C 1
ATOM 678 O O . ASP A 1 84 ? -7.700 9.083 -5.306 1.00 96.62 84 ASP A O 1
ATOM 682 N N . ALA A 1 85 ? -7.580 7.256 -3.998 1.00 95.44 85 ALA A N 1
ATOM 683 C CA . ALA A 1 85 ? -7.693 6.323 -5.106 1.00 95.44 85 ALA A CA 1
ATOM 684 C C . ALA A 1 85 ? -9.017 6.529 -5.860 1.00 95.44 85 ALA A C 1
ATOM 686 O O . ALA A 1 85 ? -8.994 6.694 -7.081 1.00 95.44 85 ALA A O 1
ATOM 687 N N . ILE A 1 86 ? -10.133 6.607 -5.125 1.00 94.81 86 ILE A N 1
ATOM 688 C CA . ILE A 1 86 ? -11.493 6.773 -5.661 1.00 94.81 86 ILE A CA 1
ATOM 689 C C . ILE A 1 86 ? -11.677 8.113 -6.380 1.00 94.81 86 ILE A C 1
ATOM 691 O O . ILE A 1 86 ? -12.282 8.142 -7.446 1.00 94.81 86 ILE A O 1
ATOM 695 N N . LYS A 1 87 ? -11.166 9.221 -5.827 1.00 91.69 87 LYS A N 1
ATOM 696 C CA . LYS A 1 87 ? -11.335 10.567 -6.417 1.00 91.69 87 LYS A CA 1
ATOM 697 C C . LYS A 1 87 ? -10.698 10.724 -7.800 1.00 91.69 87 LYS A C 1
ATOM 699 O O . LYS A 1 87 ? -11.009 11.690 -8.490 1.00 91.69 87 LYS A O 1
ATOM 704 N N . SER A 1 88 ? -9.755 9.859 -8.166 1.00 78.12 88 SER A N 1
ATOM 705 C CA . SER A 1 88 ? -9.018 9.962 -9.435 1.00 78.12 88 SER A CA 1
ATOM 706 C C . SER A 1 88 ? -9.374 8.876 -10.454 1.00 78.12 88 SER A C 1
ATOM 708 O O . SER A 1 88 ? -8.631 8.713 -11.422 1.00 78.12 88 SER A O 1
ATOM 710 N N . LEU A 1 89 ? -10.468 8.143 -10.224 1.00 76.62 89 LEU A N 1
ATOM 711 C CA . LEU A 1 89 ? -11.135 7.291 -11.215 1.00 76.62 89 LEU A CA 1
ATOM 712 C C . LEU A 1 89 ? -12.167 8.113 -11.999 1.00 76.62 89 LEU A C 1
ATOM 714 O O . LEU A 1 89 ? -12.267 7.894 -13.225 1.00 76.62 89 LEU A O 1
#

Mean predicted aligned error: 3.21 Å

Foldseek 3Di:
DDQDFLCNVVNQDDDDPDDDPLSVLQNVRRRGRLLPDALQSLLSCLVVVRPLVPSLVVLVVCVVVVDDPVPDPDPCSSVVSSVVSVVVD

Nearest PDB structures (foldseek):
  5j5v-assembly2_F  TM=7.597E-01  e=1.955E-02  Escherichia coli 536

Radius of gyration: 12.6 Å; Cα contacts (8 Å, |Δi|>4): 89; chains: 1; bounding box: 33×31×28 Å

pLDDT: mean 94.08, std 7.05, range [47.97, 98.31]

Secondary structure (DSSP, 8-state):
----BHHHHH-S----SS--HHHHHHHHHHTSBGGG--HHHHHHHHHTTSSHHHHHHHHHHHHHTT---S--SSTTHHHHHHHHHHHT-